Protein AF-A0A1H7N970-F1 (afdb_monomer)

Nearest PDB structures (foldseek):
  3ugs-assembly1_B  TM=4.479E-01  e=4.923E-01  Campylobacter jejuni
  5hc8-assembly1_A  TM=5.063E-01  e=2.755E+00  Lavandula lanata
  2hoe-assembly1_A  TM=4.303E-01  e=1.622E+00  Thermotoga maritima
  2e9d-assembly1_A  TM=3.623E-01  e=2.258E+00  Escherichia coli
  3sgx-assembly1_A  TM=3.999E-01  e=6.098E+00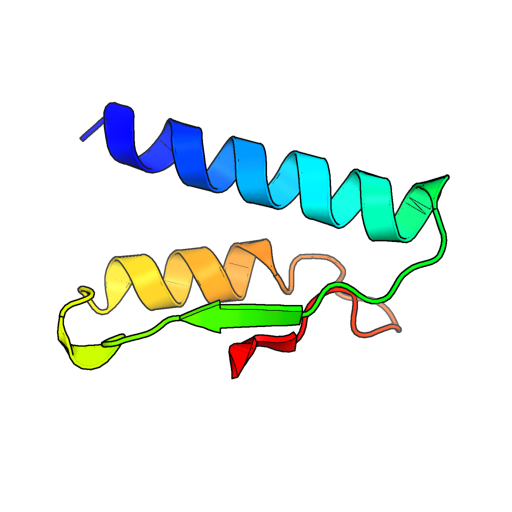  Escherichia coli K-12

Sequence (61 aa):
MAAQYRYFRQVRAESSRLTLESKQLPVLIIDEAHHLRNDVLEDLRLLTNYAMDSDPRLCLL

InterPro domains:
  IPR049945 ORC1/DEAH AAA+ ATPase domain [PF13401] (20-53)

Radius of gyration: 11.92 Å; Cα contacts (8 Å, |Δi|>4): 47; chains: 1; bounding box: 24×24×30 Å

Organism: NCBI:txid1396821

Mean predicted aligned error: 7.66 Å

pLDDT: mean 73.4, std 13.3, range [48.09, 89.38]

Solvent-accessible surface area (backbone atoms only — not comparable to full-atom values): 3764 Å² total; per-residue (Å²): 125,74,70,65,57,52,56,56,52,49,53,45,52,49,44,49,44,37,35,74,76,67,69,41,75,47,70,50,75,58,81,72,55,87,76,54,55,70,69,58,56,49,51,48,51,51,63,44,54,71,60,88,71,94,60,90,52,40,51,81,97

Foldseek 3Di:
DPPVVVVLVVVLVVLCCCCPVVVDQEEDEDPP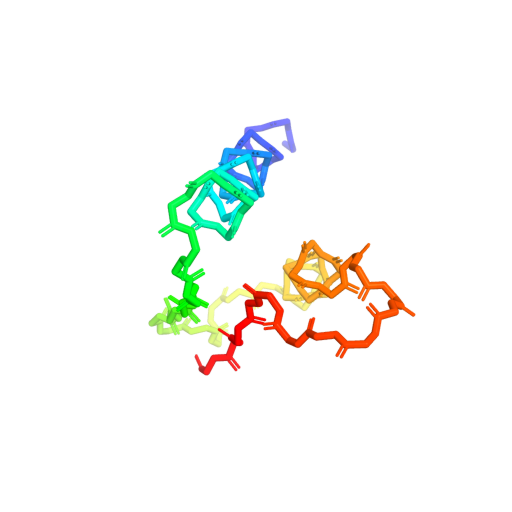CVPDDPVVVVSNCCSQCVPVDDDRSYHYD

Structure (mmCIF, N/CA/C/O backbone):
data_AF-A0A1H7N970-F1
#
_entry.id   AF-A0A1H7N970-F1
#
loop_
_atom_site.group_PDB
_atom_site.id
_atom_site.type_symbol
_atom_site.label_atom_id
_atom_site.label_alt_id
_atom_site.label_comp_id
_atom_site.label_asym_id
_atom_site.label_entity_id
_atom_site.label_seq_id
_atom_site.pdbx_PDB_ins_code
_atom_site.Cartn_x
_atom_site.Cartn_y
_atom_site.Cartn_z
_atom_site.occupancy
_atom_site.B_iso_or_equiv
_atom_site.auth_seq_id
_atom_site.auth_comp_id
_atom_site.auth_asym_id
_atom_site.auth_atom_id
_atom_site.pdbx_PDB_model_num
ATOM 1 N N . MET A 1 1 ? 12.484 14.355 -10.291 1.00 50.97 1 MET A N 1
ATOM 2 C CA . MET A 1 1 ? 12.484 13.366 -9.185 1.00 50.97 1 MET A CA 1
ATOM 3 C C . MET A 1 1 ? 11.681 13.779 -7.942 1.00 50.97 1 MET A C 1
ATOM 5 O O . MET A 1 1 ? 11.106 12.898 -7.327 1.00 50.97 1 MET A O 1
ATOM 9 N N . ALA A 1 2 ? 11.566 15.061 -7.561 1.00 49.91 2 ALA A N 1
ATOM 10 C CA . ALA A 1 2 ? 10.884 15.447 -6.307 1.00 49.91 2 ALA A CA 1
ATOM 11 C C . ALA A 1 2 ? 9.335 15.379 -6.323 1.00 49.91 2 ALA A C 1
ATOM 13 O O . ALA A 1 2 ? 8.716 15.226 -5.274 1.00 49.91 2 ALA A O 1
ATOM 14 N N . ALA A 1 3 ? 8.692 15.494 -7.492 1.00 52.12 3 ALA A N 1
ATOM 15 C CA . ALA A 1 3 ? 7.227 15.550 -7.585 1.00 52.12 3 ALA A CA 1
ATOM 16 C C . ALA A 1 3 ? 6.540 14.201 -7.296 1.00 52.12 3 ALA A C 1
ATOM 18 O O . ALA A 1 3 ? 5.508 14.176 -6.628 1.00 52.12 3 ALA A O 1
ATOM 19 N N . GLN A 1 4 ? 7.140 13.085 -7.730 1.00 55.25 4 GLN A N 1
ATOM 20 C CA . GLN A 1 4 ? 6.602 11.732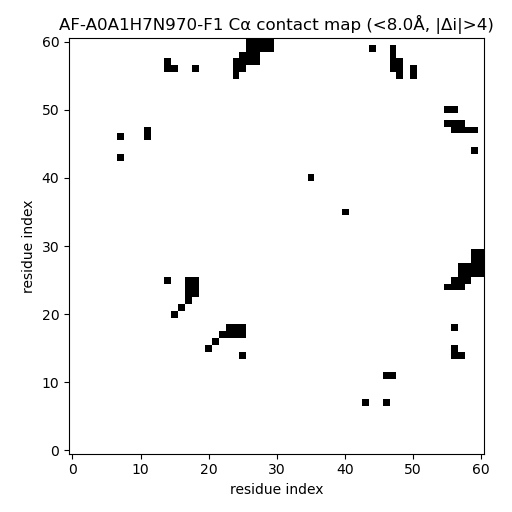 -7.523 1.00 55.25 4 GLN A CA 1
ATOM 21 C C . GLN A 1 4 ? 6.474 11.394 -6.028 1.00 55.25 4 GLN A C 1
ATOM 23 O O . GLN A 1 4 ? 5.441 10.901 -5.587 1.00 55.25 4 GLN A O 1
ATOM 28 N N . TYR A 1 5 ? 7.461 11.788 -5.218 1.00 61.62 5 TYR A N 1
ATOM 29 C CA . TYR A 1 5 ? 7.464 11.571 -3.767 1.00 61.62 5 TYR A CA 1
ATOM 30 C C . TYR A 1 5 ? 6.314 12.257 -3.017 1.00 61.62 5 TYR A C 1
ATOM 32 O O . TYR A 1 5 ? 5.929 11.803 -1.937 1.00 61.62 5 TYR A O 1
ATOM 40 N N . ARG A 1 6 ? 5.748 13.342 -3.562 1.00 70.12 6 ARG A N 1
ATOM 41 C CA . ARG A 1 6 ? 4.645 14.067 -2.915 1.00 70.12 6 ARG A CA 1
ATOM 42 C C . ARG A 1 6 ? 3.360 13.240 -2.916 1.00 70.12 6 ARG A C 1
ATOM 44 O O . ARG A 1 6 ? 2.709 13.154 -1.878 1.00 70.12 6 ARG A O 1
ATOM 51 N N . TYR A 1 7 ? 3.051 12.595 -4.040 1.00 73.88 7 TYR A N 1
ATOM 52 C CA . TYR A 1 7 ? 1.874 11.736 -4.170 1.00 73.88 7 TYR A CA 1
ATOM 53 C C . TYR A 1 7 ? 1.947 10.539 -3.222 1.00 73.88 7 TYR A C 1
ATOM 55 O O . TYR A 1 7 ? 1.004 10.290 -2.478 1.00 73.88 7 TYR A O 1
ATOM 63 N N . PHE A 1 8 ? 3.100 9.872 -3.145 1.00 75.69 8 PHE A N 1
ATOM 64 C CA . PHE A 1 8 ? 3.302 8.745 -2.229 1.00 75.69 8 PHE A CA 1
ATOM 65 C C . PHE A 1 8 ? 3.100 9.120 -0.759 1.00 75.69 8 PHE A C 1
ATOM 67 O O . PHE A 1 8 ? 2.458 8.390 -0.002 1.00 75.69 8 PHE A O 1
ATOM 74 N N . ARG A 1 9 ? 3.595 10.294 -0.344 1.00 78.44 9 ARG A N 1
ATOM 75 C CA . ARG A 1 9 ? 3.372 10.791 1.021 1.00 78.44 9 ARG A CA 1
ATOM 76 C C . ARG A 1 9 ? 1.902 11.084 1.298 1.00 78.44 9 ARG A C 1
ATOM 78 O O . ARG A 1 9 ? 1.453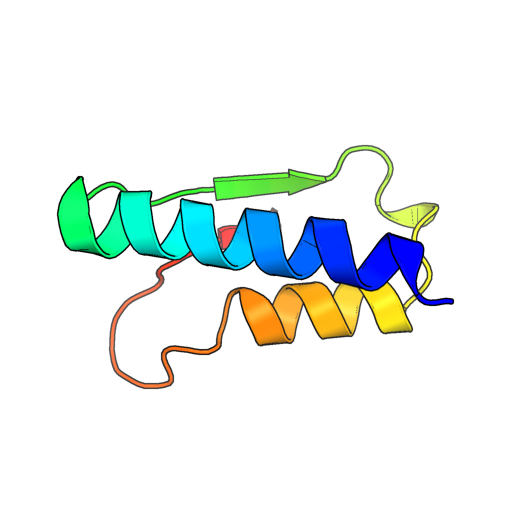 10.824 2.412 1.00 78.44 9 ARG A O 1
ATOM 85 N N . GLN A 1 10 ? 1.172 11.600 0.312 1.00 84.31 10 GLN A N 1
ATOM 86 C CA . GLN A 1 10 ? -0.252 11.891 0.443 1.00 84.31 10 GLN A CA 1
ATOM 87 C C . GLN A 1 10 ? -1.085 10.608 0.541 1.00 84.31 10 GLN A C 1
ATOM 89 O O . GLN A 1 10 ? -1.903 10.499 1.448 1.00 84.31 10 GLN A O 1
ATOM 94 N N . VAL A 1 11 ? -0.814 9.610 -0.309 1.00 83.50 11 VAL A N 1
ATOM 95 C CA . VAL A 1 11 ? -1.468 8.290 -0.242 1.00 83.50 11 VAL A CA 1
ATOM 96 C C . VAL A 1 11 ? -1.220 7.634 1.115 1.00 83.50 11 VAL A C 1
ATOM 98 O O . VAL A 1 11 ? -2.156 7.153 1.747 1.00 83.50 11 VAL A O 1
ATOM 101 N N . ARG A 1 12 ? 0.021 7.679 1.616 1.00 80.06 12 ARG A N 1
ATOM 102 C CA . ARG A 1 12 ? 0.352 7.141 2.941 1.00 80.06 12 ARG A CA 1
ATOM 103 C C . ARG A 1 12 ? -0.395 7.855 4.067 1.00 80.06 12 ARG A C 1
ATOM 105 O O . ARG A 1 12 ? -0.896 7.193 4.975 1.00 80.06 12 ARG A O 1
ATOM 112 N N . ALA A 1 13 ? -0.432 9.187 4.038 1.00 85.19 13 ALA A N 1
ATOM 113 C CA . ALA A 1 13 ? -1.126 9.973 5.053 1.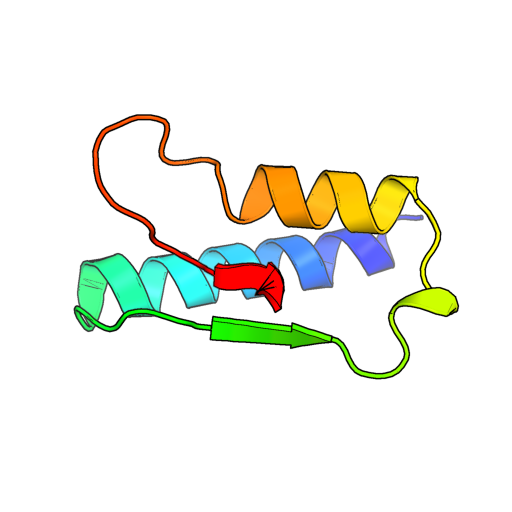00 85.19 13 ALA A CA 1
ATOM 114 C C . ALA A 1 13 ? -2.622 9.636 5.066 1.00 85.19 13 ALA A C 1
ATOM 116 O O . ALA A 1 13 ? -3.175 9.366 6.130 1.00 85.19 13 ALA A O 1
ATOM 117 N N . GLU A 1 14 ? -3.242 9.553 3.889 1.00 87.06 14 GLU A N 1
ATOM 118 C CA . GLU A 1 14 ? -4.667 9.257 3.775 1.00 87.06 14 GLU A CA 1
ATOM 119 C C . GLU A 1 14 ? -4.997 7.810 4.159 1.00 87.06 14 GLU A C 1
ATOM 121 O O . GLU A 1 14 ? -5.897 7.588 4.961 1.00 87.06 14 GLU A O 1
ATOM 126 N N . SER A 1 15 ? -4.225 6.821 3.698 1.00 83.19 15 SER A N 1
ATOM 127 C CA . SER A 1 15 ? -4.379 5.419 4.124 1.00 83.19 15 SER A CA 1
ATOM 128 C C . SER A 1 15 ? -4.257 5.271 5.646 1.00 83.19 15 SER A C 1
ATOM 130 O O . SER A 1 15 ? -5.063 4.576 6.271 1.00 83.19 15 SER A O 1
ATOM 132 N N . SER A 1 16 ? -3.308 5.981 6.266 1.00 83.12 16 SER A N 1
ATOM 133 C CA . SER A 1 16 ? -3.155 5.988 7.725 1.00 83.12 16 SER A CA 1
ATOM 134 C C . SER A 1 16 ? -4.369 6.608 8.416 1.00 83.12 16 SER A C 1
ATOM 136 O O . SER A 1 16 ? -4.848 6.051 9.400 1.00 83.12 16 SER A O 1
ATOM 138 N N . ARG A 1 17 ? -4.901 7.714 7.885 1.00 87.88 17 ARG A N 1
ATOM 139 C CA . ARG A 1 17 ? -6.107 8.383 8.392 1.00 87.88 17 ARG A CA 1
ATOM 140 C C . ARG A 1 17 ? -7.331 7.467 8.321 1.00 87.88 17 ARG A C 1
ATOM 142 O O . ARG A 1 17 ? -8.013 7.263 9.324 1.00 87.88 17 ARG A O 1
ATOM 149 N N . LEU A 1 18 ? -7.566 6.845 7.163 1.00 86.25 18 LEU A N 1
ATOM 150 C CA . LEU A 1 18 ? -8.680 5.916 6.946 1.00 86.25 18 LEU A CA 1
ATOM 151 C C . LEU A 1 18 ? -8.598 4.707 7.888 1.00 86.25 18 LEU A C 1
ATOM 153 O O . LEU A 1 18 ? -9.599 4.327 8.493 1.00 86.25 18 LEU A O 1
ATOM 157 N N . THR A 1 19 ? -7.398 4.161 8.088 1.00 82.00 19 THR A N 1
ATOM 158 C CA . THR A 1 19 ? -7.196 2.994 8.958 1.00 82.00 19 THR A CA 1
ATOM 159 C C . THR A 1 19 ? -7.293 3.347 10.444 1.00 82.00 19 THR A C 1
ATOM 161 O O . THR A 1 19 ? -7.997 2.686 11.208 1.00 82.00 19 THR A O 1
ATOM 164 N N . LEU A 1 20 ? -6.579 4.384 10.890 1.00 84.06 20 LEU A N 1
ATOM 165 C CA . LEU A 1 20 ? -6.430 4.690 12.314 1.00 84.06 20 LEU A CA 1
ATOM 166 C C . LEU A 1 20 ? -7.622 5.464 12.871 1.00 84.06 20 LEU A C 1
ATOM 168 O O . LEU A 1 20 ? -8.108 5.118 13.952 1.00 84.06 20 LEU A O 1
ATOM 172 N N . GLU A 1 21 ? -8.090 6.474 12.136 1.00 89.38 21 GLU A N 1
ATOM 173 C CA . GLU A 1 21 ? -9.169 7.366 12.568 1.00 89.38 21 GLU A CA 1
ATOM 174 C C . GLU A 1 21 ? -10.533 6.824 12.147 1.00 89.38 21 GLU A C 1
ATOM 176 O O . GLU A 1 21 ? -11.451 6.782 12.960 1.00 89.38 21 GLU A O 1
ATOM 181 N N . SER A 1 22 ? -10.662 6.370 10.895 1.00 88.12 22 SER A N 1
ATOM 182 C CA . SER A 1 22 ? -11.960 5.945 10.342 1.00 88.12 22 SER A CA 1
ATOM 183 C C . SER A 1 22 ? -12.235 4.443 10.476 1.00 88.12 22 SER A C 1
ATOM 185 O O . SER A 1 22 ? -13.342 4.009 10.168 1.00 88.12 22 SER A O 1
ATOM 187 N N . LYS A 1 23 ? -11.257 3.647 10.944 1.00 84.56 23 LYS A N 1
ATOM 188 C CA . LYS A 1 23 ? -11.343 2.176 11.078 1.00 84.56 23 LYS A CA 1
ATOM 189 C C . LYS A 1 23 ? -11.742 1.459 9.781 1.00 84.56 23 LYS A C 1
ATOM 191 O O . LYS A 1 23 ? -12.381 0.412 9.815 1.00 84.56 23 LYS A O 1
ATOM 196 N N . GLN A 1 24 ? -11.378 2.028 8.637 1.00 83.00 24 GLN A N 1
ATOM 197 C CA . GLN A 1 24 ? -11.615 1.444 7.321 1.00 83.00 24 GLN A CA 1
ATOM 198 C C . GLN A 1 24 ? -10.386 0.664 6.860 1.00 83.00 24 GLN A C 1
ATOM 200 O O . GLN A 1 24 ? -9.263 1.018 7.207 1.00 83.00 24 GLN A O 1
ATOM 205 N N . LEU A 1 25 ? -10.603 -0.369 6.046 1.00 81.88 25 LEU A N 1
ATOM 206 C CA . LEU A 1 25 ? -9.536 -1.092 5.362 1.00 81.88 25 LEU A CA 1
ATOM 207 C C . LEU A 1 25 ? -9.382 -0.525 3.943 1.00 81.88 25 LEU A C 1
ATOM 209 O O . LEU A 1 25 ? -10.156 -0.902 3.060 1.00 81.88 25 LEU A O 1
ATOM 213 N N . PRO A 1 26 ? -8.448 0.410 3.698 1.00 80.94 26 PRO A N 1
ATOM 214 C CA . PRO A 1 26 ? -8.256 0.947 2.363 1.00 80.94 26 PRO A CA 1
ATOM 215 C C . PRO A 1 26 ? -7.703 -0.128 1.415 1.00 80.94 26 PRO A C 1
ATOM 217 O O . PRO A 1 26 ? -6.876 -0.961 1.787 1.00 80.94 26 PRO A O 1
ATOM 220 N N . VAL A 1 27 ? -8.155 -0.078 0.163 1.00 81.19 27 VAL A N 1
ATOM 221 C CA . VAL A 1 27 ? -7.673 -0.915 -0.943 1.00 81.19 27 VAL A CA 1
ATOM 222 C C . VAL A 1 27 ? -7.136 0.021 -2.017 1.00 81.19 27 VAL A C 1
ATOM 224 O O . VAL A 1 27 ? -7.833 0.951 -2.425 1.00 81.19 27 VAL A O 1
ATOM 227 N N . LEU A 1 28 ? -5.894 -0.197 -2.451 1.00 81.50 28 LEU A N 1
ATOM 228 C CA . LEU A 1 28 ? -5.281 0.564 -3.535 1.00 81.50 28 LEU A CA 1
ATOM 229 C C . LEU A 1 28 ? -5.311 -0.285 -4.803 1.00 81.50 28 LEU A C 1
ATOM 231 O O . LEU A 1 28 ? -4.671 -1.330 -4.858 1.00 81.50 28 LEU A O 1
ATOM 235 N N . ILE A 1 29 ? -6.038 0.195 -5.809 1.00 83.19 29 ILE A N 1
ATOM 236 C CA . ILE A 1 29 ? -6.120 -0.421 -7.135 1.00 83.19 29 ILE A CA 1
ATOM 237 C C . ILE A 1 29 ? -5.291 0.431 -8.087 1.00 83.19 29 ILE A C 1
ATOM 239 O O . ILE A 1 29 ? -5.453 1.655 -8.123 1.00 83.19 29 ILE A O 1
ATOM 243 N N . ILE A 1 30 ? -4.405 -0.208 -8.845 1.00 83.38 30 ILE A N 1
ATOM 244 C CA . ILE A 1 30 ? -3.580 0.465 -9.847 1.00 83.38 30 ILE A CA 1
ATOM 245 C C . ILE A 1 30 ? -3.955 -0.069 -11.217 1.00 83.38 30 ILE A C 1
ATOM 247 O O . ILE A 1 30 ? -3.597 -1.187 -11.578 1.00 83.38 30 ILE A O 1
ATOM 251 N N . ASP A 1 31 ? -4.644 0.761 -11.991 1.00 84.06 31 ASP A N 1
ATOM 252 C CA . ASP A 1 31 ? -4.896 0.451 -13.389 1.00 84.06 31 ASP A CA 1
ATOM 253 C C . ASP A 1 31 ? -3.613 0.616 -14.216 1.00 84.06 31 ASP A C 1
ATOM 255 O O . ASP A 1 31 ? -2.785 1.489 -13.939 1.00 84.06 31 ASP A O 1
ATOM 259 N N . GLU A 1 32 ? -3.432 -0.246 -15.212 1.00 87.69 32 GLU A N 1
ATOM 260 C CA . GLU A 1 32 ? -2.256 -0.275 -16.086 1.00 87.69 32 GLU A CA 1
ATOM 261 C C . GLU A 1 32 ? -0.902 -0.269 -15.346 1.00 87.69 32 GLU A C 1
ATOM 263 O O . GLU A 1 32 ? 0.072 0.359 -15.773 1.00 87.69 32 GLU A O 1
ATOM 268 N N . ALA A 1 33 ? -0.811 -1.013 -14.235 1.00 83.44 33 ALA A N 1
ATOM 269 C CA . ALA A 1 33 ? 0.387 -1.094 -13.393 1.00 83.44 33 ALA A CA 1
ATOM 270 C C . ALA A 1 33 ? 1.659 -1.520 -14.153 1.00 83.44 33 ALA A C 1
ATOM 272 O O . ALA A 1 33 ? 2.768 -1.207 -13.726 1.00 83.44 33 ALA A O 1
ATOM 273 N N . HIS A 1 34 ? 1.509 -2.182 -15.303 1.00 83.44 34 HIS A N 1
ATOM 274 C CA . HIS A 1 34 ? 2.612 -2.573 -16.178 1.00 83.44 34 HIS A CA 1
ATOM 275 C C . HIS A 1 34 ? 3.369 -1.378 -16.794 1.00 83.44 34 HIS A C 1
ATOM 277 O O . HIS A 1 34 ? 4.499 -1.538 -17.251 1.00 83.44 34 HIS A O 1
ATOM 283 N N . HIS A 1 35 ? 2.781 -0.177 -16.792 1.00 88.25 35 HIS A N 1
ATOM 284 C CA . HIS A 1 35 ? 3.462 1.061 -17.174 1.00 88.25 35 HIS A CA 1
ATOM 285 C C . HIS A 1 35 ? 4.325 1.652 -16.047 1.00 88.25 35 HIS A C 1
ATOM 287 O O . HIS A 1 35 ? 5.137 2.551 -16.297 1.00 88.25 35 HIS A O 1
ATOM 293 N N . LEU A 1 36 ? 4.160 1.190 -14.803 1.00 83.81 36 LEU A N 1
ATOM 294 C CA . LEU A 1 36 ? 4.981 1.641 -13.686 1.00 83.81 36 LEU A CA 1
ATOM 295 C C . LEU A 1 36 ? 6.346 0.963 -13.721 1.00 83.81 36 LEU A C 1
ATOM 297 O O . LEU A 1 36 ? 6.494 -0.217 -14.028 1.00 83.81 36 LEU A O 1
ATOM 301 N N . ARG A 1 37 ? 7.370 1.730 -13.355 1.00 86.12 37 ARG A N 1
ATOM 302 C CA . ARG A 1 37 ? 8.699 1.175 -13.129 1.00 86.12 37 ARG A CA 1
ATOM 303 C C . ARG A 1 37 ? 8.700 0.328 -11.852 1.00 86.12 37 ARG A C 1
ATOM 305 O O . ARG A 1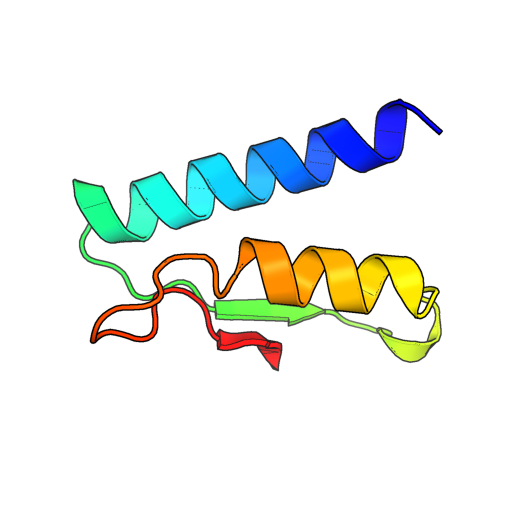 37 ? 8.000 0.640 -10.889 1.00 86.12 37 ARG A O 1
ATOM 312 N N . ASN A 1 38 ? 9.541 -0.702 -11.828 1.00 80.19 38 ASN A N 1
ATOM 313 C CA . ASN A 1 38 ? 9.634 -1.624 -10.693 1.00 80.19 38 ASN A CA 1
ATOM 314 C C . ASN A 1 38 ? 9.996 -0.926 -9.369 1.00 80.19 38 ASN A C 1
ATOM 316 O O . ASN A 1 38 ? 9.451 -1.295 -8.334 1.00 80.19 38 ASN A O 1
ATOM 320 N N . ASP A 1 39 ? 10.842 0.112 -9.402 1.00 83.00 39 ASP A N 1
ATOM 321 C CA . ASP A 1 39 ? 11.201 0.917 -8.221 1.00 83.00 39 ASP A CA 1
ATOM 322 C C . ASP A 1 39 ? 9.967 1.568 -7.573 1.00 83.00 39 ASP A C 1
ATOM 324 O O . ASP A 1 39 ? 9.833 1.602 -6.354 1.00 83.00 39 ASP A O 1
ATOM 328 N N . VAL A 1 40 ? 9.017 2.018 -8.392 1.00 81.44 40 VAL A N 1
ATOM 329 C CA . VAL A 1 40 ? 7.767 2.627 -7.928 1.00 81.44 40 VAL A CA 1
ATOM 330 C C . VAL A 1 40 ? 6.831 1.600 -7.290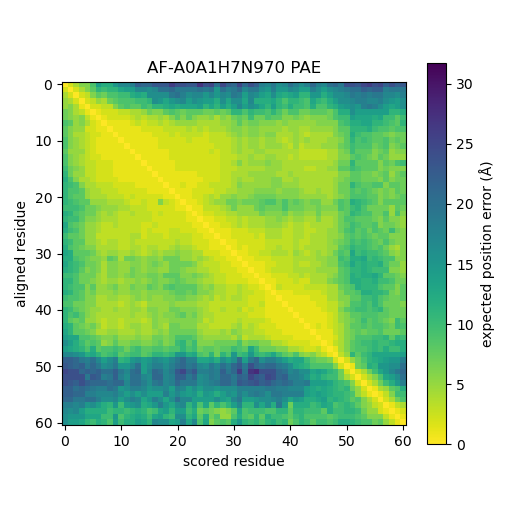 1.00 81.44 40 VAL A C 1
ATOM 332 O O . VAL A 1 40 ? 6.194 1.894 -6.279 1.00 81.44 40 VAL A O 1
ATOM 335 N N . LEU A 1 41 ? 6.734 0.401 -7.866 1.00 79.06 41 LEU A N 1
ATOM 336 C CA . LEU A 1 41 ? 5.927 -0.683 -7.299 1.00 79.06 41 LEU A CA 1
ATOM 337 C C . LEU A 1 41 ? 6.488 -1.144 -5.947 1.00 79.06 41 LEU A C 1
ATOM 339 O O . LEU A 1 41 ? 5.729 -1.424 -5.018 1.00 79.06 41 LEU A O 1
ATOM 343 N N . GLU A 1 42 ? 7.812 -1.178 -5.821 1.00 78.56 42 GLU A N 1
ATOM 344 C CA . GLU A 1 42 ? 8.495 -1.534 -4.581 1.00 78.56 42 GLU A CA 1
ATOM 345 C C . GLU A 1 42 ? 8.313 -0.466 -3.494 1.00 78.56 42 GLU A C 1
ATOM 347 O O . GLU A 1 42 ? 7.953 -0.801 -2.364 1.00 78.56 42 GLU A O 1
ATOM 352 N N . ASP A 1 43 ? 8.425 0.818 -3.847 1.00 79.12 43 ASP A N 1
ATOM 353 C CA . ASP A 1 43 ? 8.104 1.927 -2.944 1.00 79.12 43 ASP A CA 1
ATOM 354 C C . ASP A 1 43 ? 6.645 1.861 -2.466 1.00 79.12 43 ASP A C 1
ATOM 356 O O . ASP A 1 43 ? 6.373 2.018 -1.274 1.00 79.12 43 ASP A O 1
ATOM 360 N N . LEU A 1 44 ? 5.693 1.583 -3.365 1.00 77.62 44 LEU A N 1
ATOM 361 C CA . LEU A 1 44 ? 4.281 1.412 -3.010 1.00 77.62 44 LEU A CA 1
ATOM 362 C C . LEU A 1 44 ? 4.092 0.264 -2.023 1.00 77.62 44 LEU A C 1
ATOM 364 O O . LEU A 1 44 ? 3.483 0.472 -0.975 1.00 77.62 44 LEU A O 1
ATOM 368 N N . ARG A 1 45 ? 4.674 -0.907 -2.299 1.00 75.19 45 ARG A N 1
ATOM 369 C CA . ARG A 1 45 ? 4.642 -2.057 -1.389 1.00 75.19 45 ARG A CA 1
ATOM 370 C C . ARG A 1 45 ? 5.228 -1.713 -0.021 1.00 75.19 45 ARG A C 1
ATOM 372 O O . ARG A 1 45 ? 4.654 -2.087 0.994 1.00 75.19 45 ARG A O 1
ATOM 379 N N . LEU A 1 46 ? 6.350 -1.001 0.044 1.00 72.81 46 LEU A N 1
ATOM 380 C CA . LEU A 1 46 ? 6.941 -0.593 1.321 1.00 72.81 46 LEU A CA 1
ATOM 381 C C . LEU A 1 46 ? 6.031 0.379 2.082 1.00 72.81 46 LEU A C 1
ATOM 383 O O . LEU A 1 46 ? 5.873 0.254 3.294 1.00 72.81 46 LEU A O 1
ATOM 387 N N . LEU A 1 47 ? 5.391 1.320 1.385 1.00 69.81 47 LEU A N 1
ATOM 388 C CA . LEU A 1 47 ? 4.479 2.295 1.987 1.00 69.81 47 LEU A CA 1
ATOM 389 C C . LEU A 1 47 ? 3.185 1.661 2.510 1.00 69.81 47 LEU A C 1
ATOM 391 O O . LEU A 1 47 ? 2.662 2.126 3.523 1.00 69.81 47 LEU A O 1
ATOM 395 N N . THR A 1 48 ? 2.679 0.622 1.843 1.00 62.72 48 THR A N 1
ATOM 396 C CA . THR A 1 48 ? 1.460 -0.099 2.240 1.00 62.72 48 THR A CA 1
ATOM 397 C C . THR A 1 48 ? 1.717 -1.115 3.359 1.00 62.72 48 THR A C 1
ATOM 399 O O . THR A 1 48 ? 0.823 -1.396 4.154 1.00 62.72 48 THR A O 1
ATOM 402 N N . ASN A 1 49 ? 2.951 -1.618 3.463 1.00 62.75 49 ASN A N 1
ATOM 403 C CA . ASN A 1 49 ? 3.342 -2.709 4.357 1.00 62.75 49 ASN A CA 1
ATOM 404 C C . ASN A 1 49 ? 4.099 -2.237 5.622 1.00 62.75 49 ASN A C 1
ATOM 406 O O . ASN A 1 49 ? 4.641 -3.049 6.366 1.00 62.75 49 ASN A O 1
ATOM 410 N N . TYR A 1 50 ? 4.149 -0.924 5.895 1.00 53.06 50 TYR A N 1
ATOM 411 C CA . TYR A 1 50 ? 4.962 -0.338 6.978 1.00 53.06 50 TYR A CA 1
ATOM 412 C C . TYR A 1 50 ? 4.397 -0.518 8.406 1.00 53.06 50 TYR A C 1
ATOM 414 O O . TYR A 1 50 ? 4.933 0.039 9.362 1.00 53.06 50 TYR A O 1
ATOM 422 N N . ALA A 1 51 ? 3.333 -1.301 8.591 1.00 49.47 51 ALA A N 1
ATOM 423 C CA . ALA A 1 51 ? 2.928 -1.783 9.910 1.00 49.47 51 ALA A CA 1
ATOM 424 C C . ALA A 1 51 ? 3.286 -3.267 10.019 1.00 49.47 51 ALA A C 1
ATOM 426 O O . ALA A 1 51 ? 2.443 -4.137 9.833 1.00 49.47 51 ALA A O 1
ATOM 427 N N . MET A 1 52 ? 4.561 -3.526 10.315 1.00 51.31 52 MET A N 1
ATOM 428 C CA . MET A 1 52 ? 5.148 -4.855 10.530 1.00 51.31 52 MET A CA 1
ATOM 429 C C . MET A 1 52 ? 4.597 -5.622 11.748 1.00 51.31 52 MET A C 1
ATOM 431 O O . MET A 1 52 ? 5.224 -6.581 12.170 1.00 51.31 52 MET A O 1
ATOM 435 N N . ASP A 1 53 ? 3.434 -5.272 12.298 1.00 49.28 53 ASP A N 1
ATOM 436 C CA . ASP A 1 53 ? 2.806 -6.104 13.322 1.00 49.28 53 ASP A CA 1
ATOM 437 C C . ASP A 1 53 ? 1.283 -6.146 13.158 1.00 49.28 53 ASP A C 1
ATOM 439 O O . ASP A 1 53 ? 0.550 -5.197 13.448 1.00 49.28 53 ASP A O 1
ATOM 443 N N . SER A 1 54 ? 0.828 -7.332 12.757 1.00 48.09 54 SER A N 1
ATOM 444 C CA . SER A 1 54 ? -0.468 -7.962 13.043 1.00 48.09 54 SER A CA 1
ATOM 445 C C . SER A 1 54 ? -1.752 -7.578 12.291 1.00 48.09 54 SER A C 1
ATOM 447 O O . S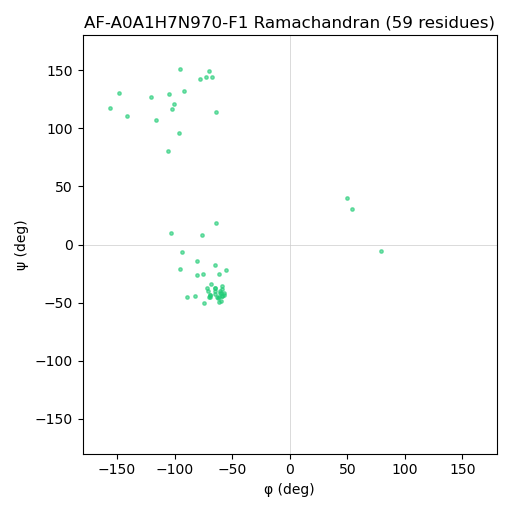ER A 1 54 ? -2.719 -8.310 12.466 1.00 48.09 54 SER A O 1
ATOM 449 N N . ASP A 1 55 ? -1.800 -6.576 11.401 1.00 54.69 55 ASP A N 1
ATOM 450 C CA . ASP A 1 55 ? -3.040 -6.314 10.631 1.00 54.69 55 ASP A CA 1
ATOM 451 C C . ASP A 1 55 ? -2.781 -5.752 9.217 1.00 54.69 55 ASP A C 1
ATOM 453 O O . AS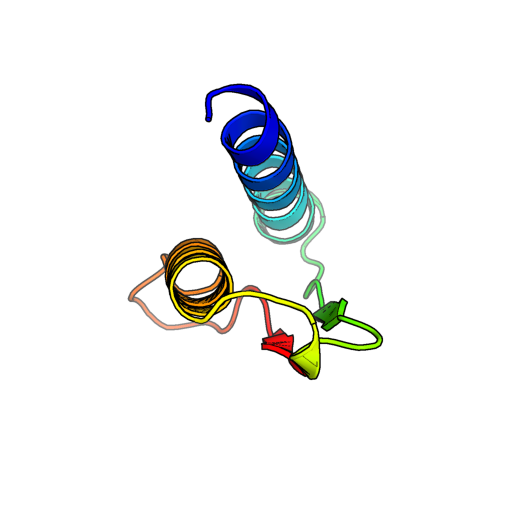P A 1 55 ? -2.035 -4.771 9.087 1.00 54.69 55 ASP A O 1
ATOM 457 N N . PRO A 1 56 ? -3.378 -6.309 8.139 1.00 53.38 56 PRO A N 1
ATOM 458 C CA . PRO A 1 56 ? -3.287 -5.722 6.806 1.00 53.38 56 PRO A CA 1
ATOM 459 C C . PRO A 1 56 ? -3.965 -4.350 6.802 1.00 53.38 56 PRO A C 1
ATOM 461 O O . PRO A 1 56 ? -5.172 -4.246 6.980 1.00 53.38 56 PRO A O 1
ATOM 464 N N . ARG A 1 57 ? -3.189 -3.280 6.598 1.00 58.00 57 ARG A N 1
ATOM 465 C CA . ARG A 1 57 ? -3.712 -1.900 6.555 1.00 58.00 57 ARG A CA 1
ATOM 466 C C . ARG A 1 57 ? -4.009 -1.406 5.149 1.00 58.00 57 ARG A C 1
ATOM 468 O O . ARG A 1 57 ? -4.749 -0.445 5.002 1.00 58.00 57 ARG A O 1
ATOM 475 N N . LEU A 1 58 ? -3.413 -2.017 4.129 1.00 56.38 58 LEU A N 1
ATOM 476 C CA . LEU A 1 58 ? -3.616 -1.641 2.737 1.00 56.38 58 LEU A CA 1
ATOM 477 C C . LEU A 1 58 ? -3.296 -2.832 1.831 1.00 56.38 58 LEU A C 1
ATOM 479 O O . LEU A 1 58 ? -2.168 -3.321 1.814 1.00 56.38 58 LEU A O 1
ATOM 483 N N . CYS A 1 59 ? -4.298 -3.302 1.093 1.00 56.16 59 CYS A N 1
ATOM 484 C CA . CYS A 1 59 ? -4.128 -4.348 0.088 1.00 56.16 59 CYS A CA 1
ATOM 485 C C . CYS A 1 59 ? -3.858 -3.704 -1.278 1.00 56.16 59 CYS A C 1
ATOM 487 O O . CYS A 1 59 ? -4.557 -2.762 -1.661 1.00 56.16 59 CYS A O 1
ATOM 489 N N . LEU A 1 60 ? -2.836 -4.202 -1.974 1.00 57.16 60 LEU A N 1
ATOM 490 C CA . LEU A 1 60 ? -2.540 -3.865 -3.363 1.00 57.16 60 LEU A CA 1
ATOM 491 C C . LEU A 1 60 ? -3.061 -5.010 -4.238 1.00 57.16 60 LEU A C 1
ATOM 493 O O . LEU A 1 60 ? -2.632 -6.150 -4.038 1.00 57.16 60 LEU A O 1
ATOM 497 N N . LEU A 1 61 ? -3.975 -4.698 -5.157 1.00 59.56 61 LEU A N 1
ATOM 498 C CA . LEU A 1 61 ? -4.523 -5.628 -6.149 1.00 59.56 61 LEU A CA 1
ATOM 499 C C . LEU A 1 61 ? -4.162 -5.168 -7.560 1.00 59.56 61 LEU A C 1
ATOM 501 O O . LEU A 1 61 ? -4.250 -3.941 -7.808 1.00 59.56 61 LEU A O 1
#

Secondary structure (DSSP, 8-state):
-HHHHHHHHHHHHHHHHHHHTS----EE--TTGGGS-HHHHHHHHHHHS---SS----EE-